Protein AF-A0A2M7H556-F1 (afdb_monomer_lite)

Foldseek 3Di:
DDLVVLLLVLLVPDPPDDPVRSVVVVCCVVVVVQDPVNSVVSSVVSVVRVVVVVVVVVVVVVVVVVVCVVVVPD

Radius of gyration: 17.2 Å; chains: 1; bounding box: 31×21×51 Å

pLDDT: mean 88.24, std 9.67, range [54.78, 96.94]

Secondary structure (DSSP, 8-state):
--HHHHHHHHHHH-SSS-HHHHHHHHHHHHTT-S-HHHHHHHHHHHHHHHHHHHHHHHHHHHHHHHHHHHHT--

Sequence (74 aa):
MTDQQIFLQLLEVTELFPPKGKAVIRMAHESKVLPAPDFEQLLFLLKLEANLMYVVDSRADSLLDQIKHKYAID

Structure (mmCIF, N/CA/C/O backbone):
data_AF-A0A2M7H556-F1
#
_entry.id   AF-A0A2M7H556-F1
#
loop_
_atom_site.group_PDB
_atom_site.id
_atom_site.type_symbol
_atom_site.label_atom_id
_atom_site.label_alt_id
_atom_site.label_comp_id
_atom_site.label_asym_id
_atom_site.label_entity_id
_atom_site.label_seq_id
_atom_site.pdbx_PDB_ins_code
_atom_site.Cartn_x
_atom_site.Cartn_y
_atom_site.Cartn_z
_atom_site.occupancy
_atom_site.B_iso_or_equiv
_atom_site.auth_seq_id
_atom_site.auth_comp_id
_atom_site.auth_asym_id
_atom_site.auth_atom_id
_atom_site.pdbx_PDB_model_num
ATOM 1 N N . MET A 1 1 ? 14.163 2.180 4.560 1.00 71.06 1 MET A N 1
ATOM 2 C CA . MET A 1 1 ? 13.167 1.455 3.743 1.00 71.06 1 MET A CA 1
ATOM 3 C C . MET A 1 1 ? 13.147 2.086 2.366 1.00 71.06 1 MET A C 1
ATOM 5 O O . MET A 1 1 ? 13.204 3.308 2.303 1.00 71.06 1 MET A O 1
ATOM 9 N N . THR A 1 2 ? 13.133 1.301 1.293 1.00 91.69 2 THR A N 1
ATOM 10 C CA . THR A 1 2 ? 13.014 1.834 -0.077 1.00 91.69 2 THR A CA 1
ATOM 11 C C . THR A 1 2 ? 11.547 2.060 -0.443 1.00 91.69 2 THR A C 1
ATOM 13 O O . THR A 1 2 ? 10.667 1.421 0.133 1.00 91.69 2 THR A O 1
ATOM 16 N N . ASP A 1 3 ? 11.261 2.918 -1.426 1.00 90.69 3 ASP A N 1
ATOM 17 C CA . ASP A 1 3 ? 9.880 3.138 -1.886 1.00 90.69 3 ASP A CA 1
ATOM 18 C C . ASP A 1 3 ? 9.211 1.852 -2.399 1.00 90.69 3 ASP A C 1
ATOM 20 O O . ASP A 1 3 ? 8.013 1.675 -2.214 1.00 90.69 3 ASP A O 1
ATOM 24 N N . GLN A 1 4 ? 9.976 0.906 -2.954 1.00 91.62 4 GLN A N 1
ATOM 25 C CA . GLN A 1 4 ? 9.455 -0.414 -3.335 1.00 91.62 4 GLN A CA 1
ATOM 26 C C . GLN A 1 4 ? 9.011 -1.244 -2.122 1.00 91.62 4 GLN A C 1
ATOM 28 O O . GLN A 1 4 ? 7.967 -1.891 -2.157 1.00 91.62 4 GLN A O 1
ATOM 33 N N . GLN A 1 5 ? 9.782 -1.211 -1.030 1.00 92.31 5 GLN A N 1
ATOM 34 C CA . GLN A 1 5 ? 9.415 -1.902 0.208 1.00 92.31 5 GLN A CA 1
ATOM 35 C C . GLN A 1 5 ? 8.165 -1.278 0.834 1.00 92.31 5 GLN A C 1
ATOM 37 O O . GLN A 1 5 ? 7.261 -2.008 1.231 1.00 92.31 5 GLN A O 1
ATOM 42 N N . ILE A 1 6 ? 8.091 0.057 0.865 1.00 93.31 6 ILE A N 1
ATOM 43 C CA . ILE A 1 6 ? 6.918 0.788 1.365 1.00 93.31 6 ILE A CA 1
ATOM 44 C C . ILE A 1 6 ? 5.688 0.446 0.520 1.00 93.31 6 ILE A C 1
ATOM 46 O O . ILE A 1 6 ? 4.636 0.132 1.066 1.00 93.31 6 ILE A O 1
ATOM 50 N N . PHE A 1 7 ? 5.824 0.453 -0.806 1.00 95.75 7 PHE A N 1
ATOM 51 C CA . PHE A 1 7 ? 4.745 0.110 -1.725 1.00 95.75 7 PHE A CA 1
ATOM 52 C C . PHE A 1 7 ? 4.151 -1.272 -1.440 1.00 95.75 7 PHE A C 1
ATOM 54 O O . PHE A 1 7 ? 2.940 -1.393 -1.276 1.00 95.75 7 PHE A O 1
ATOM 61 N N . LEU A 1 8 ? 4.992 -2.307 -1.343 1.00 95.50 8 LEU A N 1
ATOM 62 C CA . LEU A 1 8 ? 4.526 -3.678 -1.117 1.00 95.50 8 LEU A CA 1
ATOM 63 C C . LEU A 1 8 ? 3.864 -3.858 0.253 1.00 95.50 8 LEU A C 1
ATOM 65 O O 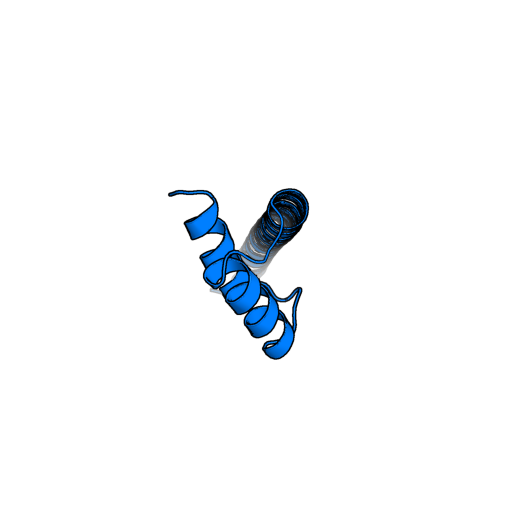. LEU A 1 8 ? 2.873 -4.580 0.345 1.00 95.50 8 LEU A O 1
ATOM 69 N N . GLN A 1 9 ? 4.378 -3.190 1.287 1.00 94.69 9 GLN A N 1
ATOM 70 C CA . GLN A 1 9 ? 3.784 -3.218 2.625 1.00 94.69 9 GLN A CA 1
ATOM 71 C C . GLN A 1 9 ? 2.424 -2.529 2.660 1.00 94.69 9 GLN A C 1
ATOM 73 O O . GLN A 1 9 ? 1.459 -3.095 3.164 1.00 94.69 9 GLN A O 1
ATOM 78 N N . LEU A 1 10 ? 2.322 -1.329 2.085 1.00 95.12 10 LEU A N 1
ATOM 79 C CA . LEU A 1 10 ? 1.055 -0.607 2.045 1.00 95.12 10 LEU A CA 1
ATOM 80 C C . LEU A 1 10 ? 0.019 -1.333 1.178 1.00 95.12 10 LEU A C 1
ATOM 82 O O . LEU A 1 10 ? -1.146 -1.414 1.554 1.00 95.12 10 LEU A O 1
ATOM 86 N N . LEU A 1 11 ? 0.437 -1.927 0.057 1.00 95.88 11 LEU A N 1
ATOM 87 C CA . LEU A 1 11 ? -0.442 -2.719 -0.806 1.00 95.88 11 LEU A CA 1
ATOM 88 C C . LEU A 1 11 ? -1.015 -3.954 -0.093 1.00 95.88 11 LEU A C 1
ATOM 90 O O . LEU A 1 11 ? -2.101 -4.421 -0.435 1.00 95.88 11 LEU A O 1
ATOM 94 N N . GLU A 1 12 ? -0.298 -4.508 0.882 1.00 94.50 12 GLU A N 1
ATOM 95 C CA . GLU A 1 12 ? -0.774 -5.639 1.677 1.00 94.50 12 GLU A CA 1
ATOM 96 C C . GLU A 1 12 ? -1.915 -5.229 2.612 1.00 94.50 12 GLU A C 1
ATOM 98 O O . GLU A 1 12 ? -2.951 -5.899 2.634 1.00 94.50 12 GLU A O 1
ATOM 103 N N . VAL A 1 13 ? -1.770 -4.095 3.300 1.00 91.88 13 VAL A N 1
ATOM 104 C CA . VAL A 1 13 ? -2.690 -3.664 4.366 1.00 91.88 13 VAL A CA 1
ATOM 105 C C . VAL A 1 13 ? -3.832 -2.756 3.903 1.00 91.88 13 VAL A C 1
ATOM 107 O O . VAL A 1 13 ? -4.850 -2.702 4.575 1.00 91.88 13 VAL A O 1
ATOM 110 N N . THR A 1 14 ? -3.704 -2.090 2.752 1.00 91.56 14 THR A N 1
ATOM 111 C CA . THR A 1 14 ? -4.714 -1.150 2.224 1.00 91.56 14 THR A CA 1
ATOM 112 C C . THR A 1 14 ? -6.094 -1.784 2.042 1.00 91.56 14 THR A C 1
ATOM 114 O O . THR A 1 14 ? -6.198 -2.934 1.612 1.00 91.56 14 THR A O 1
ATOM 117 N N . GLU A 1 15 ? -7.169 -1.043 2.272 1.00 90.44 15 GLU A N 1
ATOM 118 C CA . GLU A 1 15 ? -8.533 -1.481 1.949 1.00 90.44 15 GLU A CA 1
ATOM 119 C C . GLU A 1 15 ? -9.009 -0.955 0.585 1.00 90.44 15 GLU A C 1
ATOM 121 O O . GLU A 1 15 ? -10.030 -1.410 0.068 1.00 90.44 15 GLU A O 1
ATOM 126 N N . LEU A 1 16 ? -8.236 -0.068 -0.060 1.00 89.88 16 LEU A N 1
ATOM 127 C CA . LEU A 1 16 ? -8.570 0.542 -1.358 1.00 89.8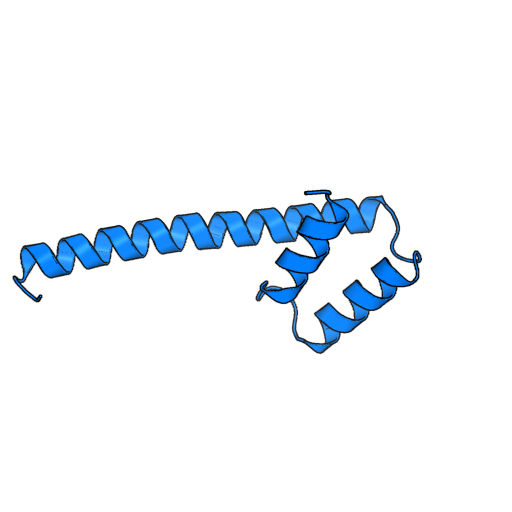8 16 LEU A CA 1
ATOM 128 C C . LEU A 1 16 ? -8.823 -0.472 -2.477 1.00 89.88 16 LEU A C 1
ATOM 130 O O . LEU A 1 16 ? -9.578 -0.196 -3.412 1.00 89.88 16 LEU A O 1
ATOM 134 N N . PHE A 1 17 ? -8.160 -1.629 -2.422 1.00 93.44 17 PHE A N 1
ATOM 135 C CA . PHE A 1 17 ? -8.210 -2.631 -3.480 1.00 93.44 17 PHE A CA 1
ATOM 136 C C . PHE A 1 17 ? -8.682 -3.988 -2.951 1.00 93.44 17 PHE A C 1
ATOM 138 O O . PHE A 1 17 ? -8.148 -4.483 -1.955 1.00 93.44 17 PHE A O 1
ATOM 145 N N . PRO A 1 18 ? -9.597 -4.674 -3.664 1.00 94.94 18 PRO A N 1
ATOM 146 C CA . PRO A 1 18 ? -9.954 -6.045 -3.326 1.00 94.94 18 PRO A CA 1
ATOM 147 C C . PRO A 1 18 ? -8.736 -6.978 -3.490 1.00 94.94 18 PRO A C 1
ATOM 149 O O . PRO A 1 18 ? -7.833 -6.672 -4.278 1.00 94.94 18 PRO A O 1
ATOM 152 N N . PRO A 1 19 ? -8.721 -8.168 -2.852 1.00 94.88 19 PRO A N 1
ATOM 153 C CA . PRO A 1 19 ? -7.575 -9.087 -2.887 1.00 94.88 19 PRO A CA 1
ATOM 154 C C . PRO A 1 19 ? -7.063 -9.410 -4.299 1.00 94.88 19 PRO A C 1
ATOM 156 O O . PRO A 1 19 ? -5.859 -9.416 -4.551 1.00 94.88 19 PRO A O 1
ATOM 159 N N . LYS A 1 20 ? -7.977 -9.602 -5.260 1.00 95.19 20 LYS A N 1
ATOM 160 C CA . LYS A 1 20 ? -7.626 -9.836 -6.669 1.00 95.19 20 LYS A CA 1
ATOM 161 C C . LYS A 1 20 ? -6.926 -8.627 -7.307 1.00 95.19 20 LYS A C 1
ATOM 163 O O . LYS A 1 20 ? -5.999 -8.811 -8.087 1.00 95.19 20 LYS A O 1
ATOM 168 N N . GLY A 1 21 ? -7.346 -7.407 -6.969 1.00 95.00 21 GLY A N 1
ATOM 169 C CA . GLY A 1 21 ? -6.713 -6.172 -7.440 1.00 95.00 21 GLY A CA 1
ATOM 170 C C . GLY A 1 21 ? -5.292 -6.026 -6.899 1.00 95.00 21 GLY A C 1
ATOM 171 O O . GLY A 1 21 ? -4.364 -5.806 -7.676 1.00 95.00 21 GLY A O 1
ATOM 172 N N . LYS A 1 22 ? -5.100 -6.274 -5.596 1.00 96.50 22 LYS A N 1
ATOM 173 C CA . LYS A 1 22 ? -3.771 -6.300 -4.961 1.00 96.50 22 LYS A CA 1
ATOM 174 C C . LYS A 1 22 ? -2.829 -7.292 -5.646 1.00 96.50 22 LYS A C 1
ATOM 176 O O . LYS A 1 22 ? -1.678 -6.956 -5.912 1.00 96.50 22 LYS A O 1
ATOM 181 N N . ALA A 1 23 ? -3.321 -8.489 -5.973 1.00 96.06 23 ALA A N 1
ATOM 182 C CA . ALA A 1 23 ? -2.534 -9.512 -6.662 1.00 96.06 23 ALA A CA 1
ATOM 183 C C . ALA A 1 23 ? -2.079 -9.064 -8.062 1.00 96.06 23 ALA A C 1
ATOM 185 O O . ALA A 1 23 ? -0.916 -9.253 -8.412 1.00 96.06 23 ALA A O 1
ATOM 186 N N . VAL A 1 24 ? -2.959 -8.425 -8.843 1.00 96.81 24 VAL A N 1
ATOM 187 C CA . VAL A 1 24 ? -2.617 -7.900 -10.178 1.00 96.81 24 VAL A CA 1
ATOM 188 C C . VAL A 1 24 ? -1.568 -6.793 -10.086 1.00 96.81 24 VAL A C 1
ATOM 190 O O . VAL A 1 24 ? -0.580 -6.826 -10.817 1.00 96.81 24 VAL A O 1
ATOM 193 N N . ILE A 1 25 ? -1.749 -5.843 -9.167 1.00 96.12 25 ILE A N 1
ATOM 194 C CA . ILE A 1 25 ? -0.813 -4.730 -8.958 1.00 96.12 25 ILE A CA 1
ATOM 195 C C . ILE A 1 25 ? 0.561 -5.257 -8.518 1.00 96.12 25 ILE A C 1
ATOM 197 O O . ILE A 1 25 ? 1.586 -4.849 -9.067 1.00 96.12 25 ILE A O 1
ATOM 201 N N . ARG A 1 26 ? 0.589 -6.209 -7.576 1.00 96.31 26 ARG A N 1
ATOM 202 C CA . ARG A 1 26 ? 1.818 -6.870 -7.116 1.00 96.31 26 ARG A CA 1
ATOM 203 C C . ARG A 1 26 ? 2.531 -7.579 -8.265 1.00 96.31 26 ARG A C 1
ATOM 205 O O . ARG A 1 26 ? 3.713 -7.332 -8.480 1.00 96.31 26 ARG A O 1
ATOM 212 N N . MET A 1 27 ? 1.805 -8.383 -9.043 1.00 96.94 27 MET A N 1
ATOM 213 C CA . MET A 1 27 ? 2.367 -9.093 -10.195 1.00 96.94 27 MET A CA 1
ATOM 214 C C . MET A 1 27 ? 2.947 -8.121 -11.229 1.00 96.94 27 MET A C 1
ATOM 216 O O . MET A 1 27 ? 4.034 -8.364 -11.751 1.00 96.94 27 MET A O 1
ATOM 220 N N . ALA A 1 28 ? 2.255 -7.011 -11.511 1.00 96.19 28 ALA A N 1
ATOM 221 C CA . ALA A 1 28 ? 2.729 -5.994 -12.446 1.00 96.19 28 ALA A CA 1
ATOM 222 C C . ALA A 1 28 ? 4.032 -5.328 -11.969 1.00 96.19 28 ALA A C 1
ATOM 224 O O . ALA A 1 28 ? 4.952 -5.118 -12.764 1.00 96.19 28 ALA A O 1
ATOM 225 N N . HIS A 1 29 ? 4.133 -5.038 -10.670 1.00 95.31 29 HIS A N 1
ATOM 226 C CA . HIS A 1 29 ? 5.338 -4.480 -10.060 1.00 95.31 29 HIS A CA 1
ATOM 227 C C . HIS A 1 29 ? 6.514 -5.468 -10.096 1.00 95.31 29 HIS A C 1
ATOM 229 O O . HIS A 1 29 ? 7.586 -5.136 -10.601 1.00 95.31 29 HIS A O 1
ATOM 235 N N . GLU A 1 30 ? 6.307 -6.698 -9.621 1.00 94.38 30 GLU A N 1
ATOM 236 C CA . GLU A 1 30 ? 7.340 -7.743 -9.551 1.00 94.38 30 GLU A CA 1
ATOM 237 C C . GLU A 1 30 ? 7.836 -8.160 -10.942 1.00 94.38 30 GLU A C 1
ATOM 239 O O . GLU A 1 30 ? 9.033 -8.370 -11.143 1.00 94.38 30 GLU A O 1
ATOM 244 N N . SER A 1 31 ? 6.938 -8.189 -11.931 1.00 96.19 31 SER A N 1
ATOM 245 C CA . SER A 1 31 ? 7.276 -8.477 -13.332 1.00 96.19 31 SER A CA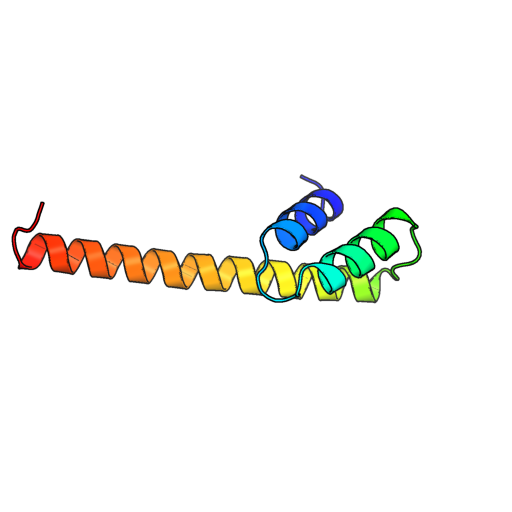 1
ATOM 246 C C . SER A 1 31 ? 7.914 -7.287 -14.059 1.00 96.19 31 SER A C 1
ATOM 248 O O . SER A 1 31 ? 8.228 -7.401 -15.241 1.00 96.19 31 SER A O 1
ATOM 250 N N . LYS A 1 32 ? 8.106 -6.144 -13.382 1.00 93.19 32 LYS A N 1
ATOM 251 C CA . LYS A 1 32 ? 8.659 -4.897 -13.944 1.00 93.19 32 LYS A CA 1
ATOM 252 C C . LYS A 1 32 ? 7.890 -4.374 -15.164 1.00 93.19 32 LYS A C 1
ATOM 254 O O . LYS A 1 32 ? 8.468 -3.723 -16.030 1.00 93.19 32 LYS A O 1
ATOM 259 N N . VAL A 1 33 ? 6.590 -4.662 -15.227 1.00 95.75 33 VAL A N 1
ATOM 260 C CA . VAL A 1 33 ? 5.687 -4.165 -16.278 1.00 95.75 33 VAL A CA 1
ATOM 261 C C . VAL A 1 33 ? 4.855 -2.973 -15.811 1.00 95.75 33 VAL A C 1
ATOM 263 O O . VAL A 1 33 ? 4.194 -2.351 -16.633 1.00 95.75 33 VAL A O 1
ATOM 266 N N . LEU A 1 34 ? 4.890 -2.645 -14.513 1.00 93.38 34 LEU A N 1
ATOM 267 C CA . LEU A 1 34 ? 4.274 -1.444 -13.954 1.00 93.38 34 LEU A CA 1
ATOM 268 C C . LEU A 1 34 ? 5.114 -0.202 -14.318 1.00 93.38 34 LEU A C 1
ATOM 270 O O . LEU A 1 34 ? 6.256 -0.100 -13.855 1.00 93.38 34 LEU A O 1
ATOM 274 N N . PRO A 1 35 ? 4.586 0.740 -15.122 1.00 94.12 35 PRO A N 1
ATOM 275 C CA . PRO A 1 35 ? 5.286 1.975 -15.464 1.00 94.12 35 PRO A CA 1
ATOM 276 C C . PRO A 1 35 ? 5.614 2.818 -14.225 1.00 94.12 35 PRO A C 1
ATOM 278 O O . PRO A 1 35 ? 4.858 2.832 -13.255 1.00 94.12 35 PRO A O 1
ATOM 281 N N . ALA A 1 36 ? 6.719 3.570 -14.273 1.00 92.19 36 ALA A N 1
ATOM 282 C CA . ALA A 1 36 ? 7.126 4.437 -13.163 1.00 92.19 36 ALA A CA 1
ATOM 283 C C . ALA A 1 36 ? 6.047 5.465 -12.744 1.00 92.19 36 ALA A C 1
ATOM 285 O O . ALA A 1 36 ? 5.801 5.566 -11.544 1.00 92.19 36 ALA A O 1
ATOM 286 N N . PRO A 1 37 ? 5.338 6.150 -13.671 1.00 94.19 37 PRO A N 1
ATOM 287 C CA . PRO A 1 37 ? 4.267 7.077 -13.291 1.00 94.19 37 PRO A CA 1
ATOM 288 C C . PRO A 1 37 ? 3.126 6.394 -12.524 1.00 94.19 37 PRO A C 1
ATOM 290 O O . PRO A 1 37 ? 2.639 6.925 -11.527 1.00 94.19 37 PRO A O 1
ATOM 293 N N . ASP A 1 38 ? 2.744 5.186 -12.948 1.00 94.44 38 ASP A N 1
ATOM 294 C CA . ASP A 1 38 ? 1.675 4.417 -12.307 1.00 94.44 38 ASP A CA 1
ATOM 295 C C . ASP A 1 38 ? 2.107 3.934 -10.919 1.00 94.44 38 ASP A C 1
ATOM 297 O O . ASP A 1 38 ? 1.332 3.990 -9.964 1.00 94.44 38 ASP A O 1
ATOM 301 N N . PHE A 1 39 ? 3.364 3.498 -10.778 1.00 95.94 39 PHE A N 1
ATOM 302 C CA . PHE A 1 39 ? 3.942 3.153 -9.481 1.00 95.94 39 PHE A CA 1
ATOM 303 C C . PHE A 1 39 ? 3.919 4.345 -8.517 1.00 95.94 39 PHE A C 1
ATOM 305 O O . PHE A 1 39 ? 3.469 4.196 -7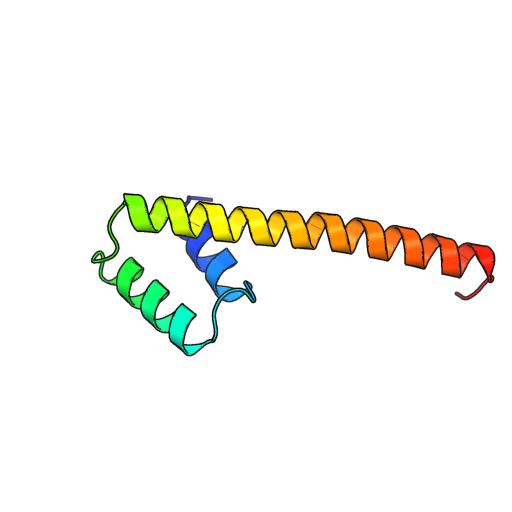.382 1.00 95.94 39 PHE A O 1
ATOM 312 N N . GLU A 1 40 ? 4.370 5.521 -8.957 1.00 94.88 40 GLU A N 1
ATOM 313 C CA . GLU A 1 40 ? 4.391 6.736 -8.136 1.00 94.88 40 GLU A CA 1
ATOM 314 C C . GLU A 1 40 ? 2.983 7.149 -7.702 1.00 94.88 40 GLU A C 1
ATOM 316 O O . GLU A 1 40 ? 2.760 7.455 -6.527 1.00 94.88 40 GLU A O 1
ATOM 321 N N . GLN A 1 41 ? 2.012 7.093 -8.616 1.00 95.50 41 GLN A N 1
ATOM 322 C CA . GLN A 1 41 ? 0.623 7.425 -8.314 1.00 95.50 41 GLN A CA 1
ATOM 323 C C . GLN A 1 41 ? -0.003 6.434 -7.328 1.00 95.50 41 GLN A C 1
ATOM 325 O O . GLN A 1 41 ? -0.655 6.849 -6.367 1.00 95.50 41 GLN A O 1
ATOM 330 N N . LEU A 1 42 ? 0.207 5.131 -7.524 1.00 95.88 42 LEU A N 1
ATOM 331 C CA . LEU A 1 42 ? -0.292 4.113 -6.599 1.00 95.88 42 LEU A CA 1
ATOM 332 C C . LEU A 1 42 ? 0.366 4.250 -5.224 1.00 95.88 42 LEU A C 1
ATOM 334 O O . LEU A 1 42 ? -0.327 4.204 -4.211 1.00 95.88 42 LEU A O 1
ATOM 338 N N . LEU A 1 43 ? 1.679 4.479 -5.169 1.00 95.88 43 LEU A N 1
ATOM 339 C CA . LEU A 1 43 ? 2.390 4.712 -3.913 1.00 95.88 43 LEU A CA 1
ATOM 340 C C . LEU A 1 43 ? 1.869 5.959 -3.189 1.00 95.88 43 LEU A C 1
ATOM 342 O O . LEU A 1 43 ? 1.715 5.935 -1.968 1.00 95.88 43 LEU A O 1
ATOM 346 N N . PHE A 1 44 ? 1.573 7.034 -3.920 1.00 94.94 44 PHE A N 1
ATOM 347 C CA . PHE A 1 44 ? 0.963 8.234 -3.357 1.00 94.94 44 PHE A CA 1
ATOM 348 C C . PHE A 1 44 ? -0.419 7.945 -2.757 1.00 94.94 44 PHE A C 1
ATOM 350 O O . PHE A 1 44 ? -0.666 8.313 -1.609 1.00 94.94 44 PHE A O 1
ATOM 357 N N . LEU A 1 45 ? -1.294 7.246 -3.489 1.00 94.19 45 LEU A N 1
ATOM 358 C CA . LEU A 1 45 ? -2.634 6.878 -3.012 1.00 94.19 45 LEU A CA 1
ATOM 359 C C . LEU A 1 45 ? -2.577 6.012 -1.749 1.00 94.19 45 LEU A C 1
ATOM 361 O O . LEU A 1 45 ? -3.290 6.282 -0.785 1.00 94.19 45 LEU A O 1
ATOM 365 N N . LEU A 1 46 ? -1.684 5.023 -1.729 1.00 95.12 46 LEU A N 1
ATOM 366 C CA . LEU A 1 46 ? -1.463 4.150 -0.577 1.00 95.12 46 LEU A CA 1
ATOM 367 C C . LEU A 1 46 ? -0.956 4.927 0.649 1.00 95.12 46 LEU A C 1
ATOM 369 O O . LEU A 1 46 ? -1.450 4.736 1.757 1.00 95.12 46 LEU A O 1
ATOM 373 N N . LYS A 1 47 ? 0.010 5.840 0.464 1.00 92.69 47 LYS A N 1
ATOM 374 C CA . LYS A 1 47 ? 0.507 6.711 1.546 1.00 92.69 47 LYS A CA 1
ATOM 375 C C . LYS A 1 47 ? -0.597 7.637 2.066 1.00 92.69 47 LYS A C 1
ATOM 377 O O . LYS A 1 47 ? -0.671 7.880 3.268 1.00 92.69 47 LYS A O 1
ATOM 382 N N . LEU A 1 48 ? -1.448 8.155 1.180 1.00 92.25 48 LEU A N 1
ATOM 383 C CA . LEU A 1 48 ? -2.563 9.025 1.552 1.00 92.25 48 LEU A CA 1
ATOM 384 C C . LEU A 1 48 ? -3.599 8.284 2.403 1.00 92.25 48 LEU A C 1
ATOM 386 O O . LEU A 1 48 ? -3.995 8.798 3.444 1.00 92.25 48 LEU A O 1
ATOM 390 N N . GLU A 1 49 ? -4.008 7.085 1.992 1.00 90.81 49 GLU A N 1
ATOM 391 C CA . GLU A 1 49 ? -4.943 6.252 2.754 1.00 90.81 49 GLU A CA 1
ATOM 392 C C . GLU A 1 49 ? -4.368 5.869 4.124 1.00 90.81 49 GLU A C 1
ATOM 394 O O . GLU A 1 49 ? -5.039 6.066 5.134 1.00 90.81 49 GLU A O 1
ATOM 399 N N . ALA A 1 50 ? -3.110 5.424 4.185 1.00 88.31 50 ALA A N 1
ATOM 400 C CA . ALA A 1 50 ? -2.452 5.097 5.450 1.00 88.31 50 ALA A CA 1
ATOM 401 C C . ALA A 1 50 ? -2.386 6.301 6.406 1.00 88.31 50 ALA A C 1
ATOM 403 O O . ALA A 1 50 ? -2.657 6.170 7.599 1.00 88.31 50 ALA A O 1
ATOM 404 N N . ASN A 1 51 ? -2.083 7.493 5.881 1.00 86.12 51 ASN A N 1
ATOM 405 C CA . ASN A 1 51 ? -2.093 8.722 6.674 1.00 86.12 51 ASN A CA 1
ATOM 406 C C . ASN A 1 51 ? -3.503 9.090 7.151 1.00 86.12 51 ASN A C 1
ATOM 408 O O . ASN A 1 51 ? -3.666 9.536 8.284 1.00 86.12 51 ASN A O 1
ATOM 412 N N . LEU A 1 52 ? -4.522 8.920 6.305 1.00 78.44 52 LEU A N 1
ATOM 413 C CA . LEU A 1 52 ? -5.912 9.178 6.677 1.00 78.44 52 LEU A CA 1
ATOM 414 C C . LEU A 1 52 ? -6.384 8.214 7.767 1.00 78.44 52 LEU A C 1
ATOM 416 O O . LEU A 1 52 ? -6.953 8.684 8.749 1.00 78.44 52 LEU A O 1
ATOM 420 N N . MET A 1 53 ? -6.100 6.915 7.636 1.00 71.31 53 MET A N 1
ATOM 421 C CA . MET A 1 53 ? -6.386 5.921 8.675 1.00 71.31 53 MET A CA 1
ATOM 422 C C . MET A 1 53 ? -5.717 6.303 9.994 1.00 71.31 53 MET A C 1
ATOM 424 O O . MET A 1 53 ? -6.405 6.450 10.995 1.00 71.31 53 MET A O 1
ATOM 428 N N . TYR A 1 54 ? -4.417 6.614 9.981 1.00 73.31 54 TYR A N 1
ATOM 429 C CA . TYR A 1 54 ? -3.696 7.018 11.191 1.00 73.31 54 TYR A CA 1
ATOM 430 C C . TYR A 1 54 ? -4.301 8.259 11.872 1.00 73.31 54 TYR A C 1
ATOM 432 O O . TYR A 1 54 ? -4.429 8.316 13.096 1.00 73.31 54 TYR A O 1
ATOM 440 N N . VAL A 1 55 ? -4.695 9.270 11.090 1.00 69.88 55 VAL A N 1
ATOM 441 C CA . VAL A 1 55 ? -5.325 10.489 11.625 1.00 69.88 55 VAL A CA 1
ATOM 442 C C . VAL A 1 55 ? -6.712 10.199 12.202 1.00 69.88 55 VAL A C 1
ATOM 444 O O . VAL A 1 55 ? -7.083 10.796 13.216 1.00 69.88 55 VAL A O 1
ATOM 447 N N . VAL A 1 56 ? -7.490 9.321 11.566 1.00 66.94 56 VAL A N 1
ATOM 448 C CA . VAL A 1 56 ? -8.817 8.919 12.051 1.00 66.94 56 VAL A CA 1
ATOM 449 C C . VAL A 1 56 ? -8.693 8.086 13.325 1.00 66.94 56 VAL A C 1
ATOM 451 O O . VAL A 1 56 ? -9.349 8.426 14.308 1.00 66.94 56 VAL A O 1
ATOM 454 N N . ASP A 1 57 ? -7.808 7.091 13.349 1.00 71.50 57 ASP A N 1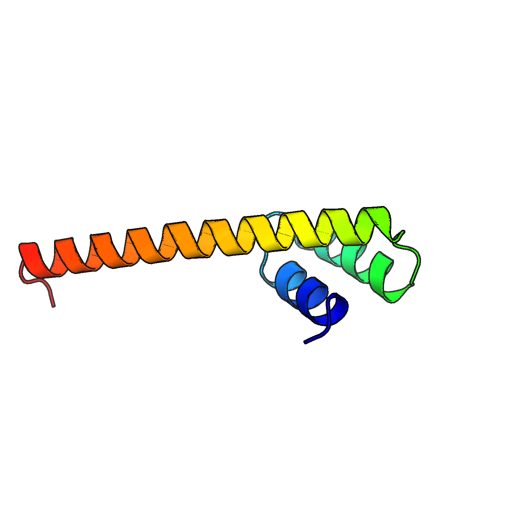
ATOM 455 C CA . ASP A 1 57 ? -7.577 6.213 14.500 1.00 71.50 57 ASP A CA 1
ATOM 456 C C . ASP A 1 57 ? -7.104 7.007 15.716 1.00 71.50 57 ASP A C 1
ATOM 458 O O . ASP A 1 57 ? -7.713 6.931 16.777 1.00 71.50 57 ASP A O 1
ATOM 462 N N . SER A 1 58 ? -6.118 7.896 15.552 1.00 72.00 58 SER A N 1
ATOM 463 C CA . SER A 1 58 ? -5.637 8.741 16.654 1.00 72.00 58 SER A CA 1
ATOM 464 C C . SER A 1 58 ? -6.740 9.634 17.245 1.00 72.00 58 SER A C 1
ATOM 466 O O . SER A 1 58 ? -6.773 9.876 18.455 1.00 72.00 58 SER A O 1
ATOM 468 N N . ARG A 1 59 ? -7.671 10.122 16.413 1.00 71.00 59 ARG A N 1
ATOM 469 C CA . ARG A 1 59 ? -8.833 10.893 16.883 1.00 71.00 59 ARG A CA 1
ATOM 470 C C . ARG A 1 59 ? -9.863 10.007 17.576 1.00 71.00 59 ARG A C 1
ATOM 472 O O . ARG A 1 59 ? -10.439 10.444 18.571 1.00 71.00 59 ARG A O 1
ATOM 479 N N . ALA A 1 60 ? -10.107 8.807 17.057 1.00 76.00 60 ALA A N 1
ATOM 480 C CA . ALA A 1 60 ? -11.030 7.841 17.641 1.00 76.00 60 ALA A CA 1
ATOM 481 C C . ALA A 1 60 ? -10.534 7.352 19.008 1.00 76.00 60 ALA A C 1
ATOM 483 O O . ALA A 1 60 ? -11.312 7.366 19.960 1.00 76.00 60 ALA A O 1
ATOM 484 N N . ASP A 1 61 ? -9.244 7.037 19.133 1.00 82.50 61 ASP A N 1
ATOM 485 C CA . ASP A 1 61 ? -8.601 6.657 20.394 1.00 82.50 61 ASP A CA 1
ATOM 486 C C . ASP A 1 61 ? -8.690 7.787 21.419 1.00 82.50 61 ASP A C 1
ATOM 488 O O . ASP A 1 61 ? -9.145 7.578 22.541 1.00 82.50 61 ASP A O 1
ATOM 492 N N . SER A 1 62 ? -8.372 9.024 21.015 1.00 83.94 62 SER A N 1
ATOM 493 C CA . SER A 1 62 ? -8.501 10.183 21.905 1.00 83.94 62 SER A CA 1
ATOM 494 C C . SER A 1 62 ? -9.943 10.402 22.375 1.00 83.94 62 SER A C 1
ATOM 496 O O . SER A 1 62 ? -10.173 10.761 23.532 1.00 83.94 62 SER A O 1
ATOM 498 N N . LEU A 1 63 ? -10.929 10.180 21.501 1.00 82.81 63 LEU A N 1
ATOM 499 C CA . LEU A 1 63 ? -12.342 10.269 21.861 1.00 82.81 63 LEU A CA 1
ATOM 500 C C . LEU A 1 63 ? -12.753 9.132 22.808 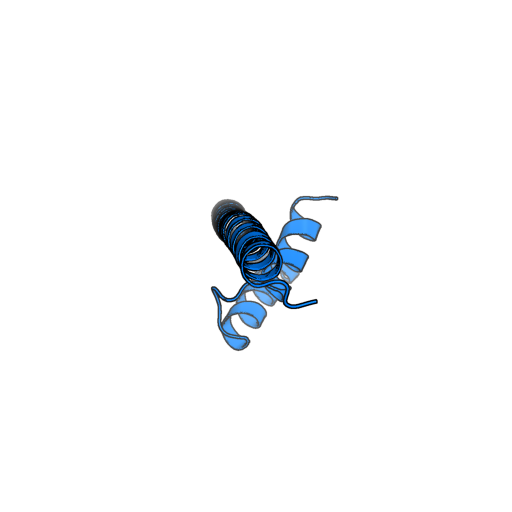1.00 82.81 63 LEU A C 1
ATOM 502 O O . LEU A 1 63 ? -13.483 9.376 23.769 1.00 82.81 63 LEU A O 1
ATOM 506 N N . LEU A 1 64 ? -12.280 7.908 22.565 1.00 82.06 64 LEU A N 1
ATOM 507 C CA . LEU A 1 64 ? -12.539 6.749 23.415 1.00 82.06 64 LEU A CA 1
ATOM 508 C C . LEU A 1 64 ? -11.948 6.947 24.815 1.00 82.06 64 LEU A C 1
ATOM 510 O O . LEU A 1 64 ? -12.643 6.705 25.801 1.00 82.06 64 LEU A O 1
ATOM 514 N N . ASP A 1 65 ? -10.723 7.459 24.912 1.00 87.00 65 ASP A N 1
ATOM 515 C CA . ASP A 1 65 ? -10.073 7.793 26.183 1.00 87.00 65 ASP A CA 1
ATOM 516 C C . ASP A 1 65 ? -10.845 8.879 26.942 1.00 87.00 65 ASP A C 1
ATOM 518 O O . ASP A 1 65 ? -11.077 8.757 28.147 1.00 87.00 65 ASP A O 1
ATOM 522 N N . GLN A 1 66 ? -11.328 9.913 26.243 1.00 85.69 66 GLN A N 1
ATOM 523 C CA . GLN A 1 66 ? -12.186 10.939 26.846 1.00 85.69 66 GLN A CA 1
ATOM 524 C C . GLN A 1 66 ? -13.502 10.356 27.375 1.00 85.69 66 GLN A C 1
ATOM 526 O O . GLN A 1 66 ? -13.961 10.755 28.446 1.00 85.69 66 GLN A O 1
ATOM 531 N N . ILE A 1 67 ? -14.114 9.411 26.654 1.00 81.38 67 ILE A N 1
ATOM 532 C CA . ILE A 1 67 ? -15.336 8.720 27.089 1.00 81.38 67 ILE A CA 1
ATOM 533 C C . ILE A 1 67 ? -15.045 7.874 28.333 1.00 81.38 67 ILE A C 1
ATOM 535 O O . ILE A 1 67 ? -15.736 8.034 29.339 1.00 81.38 67 ILE A O 1
ATOM 539 N N . LYS A 1 68 ? -14.008 7.032 28.312 1.00 84.00 68 LYS A N 1
ATOM 540 C CA . LYS A 1 68 ? -13.608 6.210 29.467 1.00 84.00 68 LYS A CA 1
ATOM 541 C C . LYS A 1 68 ? -13.366 7.062 30.707 1.00 84.00 68 LYS A C 1
ATOM 543 O O . LYS A 1 68 ? -13.937 6.787 31.761 1.00 84.00 68 LYS A O 1
ATOM 548 N N . HIS A 1 69 ? -12.628 8.163 30.553 1.00 81.31 69 HIS A N 1
ATOM 549 C CA . HIS A 1 69 ? -12.357 9.095 31.643 1.00 81.31 69 HIS A CA 1
ATOM 550 C C . HIS A 1 69 ? -13.630 9.773 32.170 1.00 81.31 69 HIS A C 1
ATOM 552 O O . HIS A 1 69 ? -13.830 9.873 33.378 1.00 81.31 69 HIS A O 1
ATOM 558 N N . LYS A 1 70 ? -14.527 10.209 31.277 1.00 85.50 70 LYS A N 1
ATOM 559 C CA . LYS A 1 70 ? -15.778 10.886 31.652 1.00 85.50 70 LYS A CA 1
ATOM 560 C C . LYS A 1 70 ? -16.765 9.971 32.375 1.00 85.50 70 LYS A C 1
ATOM 562 O O . LYS A 1 70 ? -17.510 10.447 33.228 1.00 85.50 70 LYS A O 1
ATOM 567 N N . TYR A 1 71 ? -16.805 8.693 32.013 1.00 84.31 71 TYR A N 1
ATOM 568 C CA . TYR A 1 71 ? -17.765 7.731 32.557 1.00 84.31 71 TYR A CA 1
ATOM 569 C C . TYR A 1 71 ? -17.156 6.772 33.592 1.00 84.31 71 TYR A C 1
ATOM 571 O O . TYR A 1 71 ? -17.877 5.912 34.087 1.00 84.31 71 TYR A O 1
ATOM 579 N N . ALA A 1 72 ? -15.875 6.945 33.950 1.00 72.56 72 ALA A N 1
ATOM 580 C CA . ALA A 1 72 ? -15.127 6.081 34.872 1.00 72.56 72 ALA A CA 1
ATOM 581 C C . ALA A 1 72 ? -15.236 4.584 34.516 1.00 72.56 72 ALA A C 1
ATOM 583 O O . ALA A 1 72 ? -15.378 3.730 35.390 1.00 72.56 72 ALA A O 1
ATOM 584 N N . ILE A 1 73 ? -15.225 4.290 33.214 1.00 61.81 73 ILE A N 1
ATOM 585 C CA . ILE A 1 73 ? -15.221 2.926 32.685 1.00 61.81 73 ILE A CA 1
ATOM 586 C C . ILE A 1 73 ? -13.753 2.581 32.420 1.00 61.81 73 ILE A C 1
ATOM 588 O O . ILE A 1 73 ? -13.200 3.059 31.428 1.00 61.81 73 ILE A O 1
ATOM 592 N N . ASP A 1 74 ? -13.143 1.811 33.324 1.00 54.78 74 ASP A N 1
ATOM 593 C CA . ASP A 1 74 ? -11.850 1.142 33.098 1.00 54.78 74 ASP A CA 1
ATOM 594 C C . ASP A 1 74 ? -12.041 -0.147 32.281 1.00 54.78 74 ASP A C 1
ATOM 596 O O . ASP A 1 74 ? -12.937 -0.952 32.638 1.00 54.78 74 ASP A O 1
#

Organism: NCBI:txid2014247